Protein AF-A0A829Y7M9-F1 (afdb_monomer)

Structure (mmCIF, N/CA/C/O backbone):
data_AF-A0A829Y7M9-F1
#
_entry.id   AF-A0A829Y7M9-F1
#
loop_
_atom_site.group_PDB
_atom_site.id
_atom_site.type_symbol
_atom_site.label_atom_id
_atom_site.label_alt_id
_atom_site.label_comp_id
_atom_site.label_asym_id
_atom_site.label_entity_id
_atom_site.label_seq_id
_atom_site.pdbx_PDB_ins_code
_atom_site.Cartn_x
_atom_site.Cartn_y
_atom_site.Cartn_z
_atom_site.occupancy
_atom_site.B_iso_or_equiv
_atom_site.auth_seq_id
_atom_site.auth_comp_id
_atom_site.auth_asym_id
_atom_site.auth_atom_id
_atom_site.pdbx_PDB_model_num
ATOM 1 N N . MET A 1 1 ? -17.340 14.970 -10.062 1.00 33.94 1 MET A N 1
ATOM 2 C CA . MET A 1 1 ? -15.990 15.521 -10.301 1.00 33.94 1 MET A CA 1
ATOM 3 C C . MET A 1 1 ? -15.044 14.892 -9.291 1.00 33.94 1 MET A C 1
ATOM 5 O O . MET A 1 1 ? -15.403 14.923 -8.119 1.00 33.94 1 MET A O 1
ATOM 9 N N . PRO A 1 2 ? -13.912 14.287 -9.689 1.00 41.59 2 PRO A N 1
ATOM 10 C CA . PRO A 1 2 ? -12.837 13.991 -8.744 1.00 41.59 2 PRO A CA 1
ATOM 11 C C . PRO A 1 2 ? -12.221 15.308 -8.249 1.00 41.59 2 PRO A C 1
ATOM 13 O O . PRO A 1 2 ? -12.099 16.257 -9.024 1.00 41.59 2 PRO A O 1
ATOM 16 N N . ASP A 1 3 ? -11.880 15.366 -6.965 1.00 46.19 3 ASP A N 1
ATOM 17 C CA . ASP A 1 3 ? -11.404 16.581 -6.296 1.00 46.19 3 ASP A CA 1
ATOM 18 C C . ASP A 1 3 ? -9.981 16.950 -6.770 1.00 46.19 3 ASP A C 1
ATOM 20 O O . ASP A 1 3 ? -9.063 16.128 -6.636 1.00 46.19 3 ASP A O 1
ATOM 24 N N . PRO A 1 4 ? -9.758 18.127 -7.386 1.00 53.88 4 PRO A N 1
ATOM 25 C CA . PRO A 1 4 ? -8.433 18.506 -7.849 1.00 53.88 4 PRO A CA 1
ATOM 26 C C . PRO A 1 4 ? -7.496 18.791 -6.663 1.00 53.88 4 PRO A C 1
ATOM 28 O O . PRO A 1 4 ? -7.809 19.589 -5.791 1.00 53.88 4 PRO A O 1
ATOM 31 N N . GLN A 1 5 ? -6.280 18.230 -6.723 1.00 60.66 5 GLN A N 1
ATOM 32 C CA . GLN A 1 5 ? -5.121 18.505 -5.845 1.00 60.66 5 GLN A CA 1
ATOM 33 C C . GLN A 1 5 ? -4.966 17.715 -4.526 1.00 60.66 5 GLN A C 1
ATOM 35 O O . GLN A 1 5 ? -3.992 17.974 -3.813 1.00 60.66 5 GLN A O 1
ATOM 40 N N . GLN A 1 6 ? -5.778 16.698 -4.195 1.00 75.56 6 GLN A N 1
ATOM 41 C CA . GLN A 1 6 ? -5.411 15.843 -3.048 1.00 75.56 6 GLN A CA 1
ATOM 42 C C . GLN A 1 6 ? -4.123 15.052 -3.357 1.00 75.56 6 GLN A C 1
ATOM 44 O O . GLN A 1 6 ? -4.111 14.145 -4.188 1.00 75.56 6 GLN A O 1
ATOM 49 N N . SER A 1 7 ? -3.017 15.377 -2.676 1.00 86.88 7 SER A N 1
ATOM 50 C CA . SER A 1 7 ? -1.768 14.617 -2.814 1.00 86.88 7 SER A CA 1
ATOM 51 C C . SER A 1 7 ? -1.925 13.203 -2.244 1.00 86.88 7 SER A C 1
ATOM 53 O O . SER A 1 7 ? -2.664 13.000 -1.278 1.00 86.88 7 SER A O 1
ATOM 55 N N . IL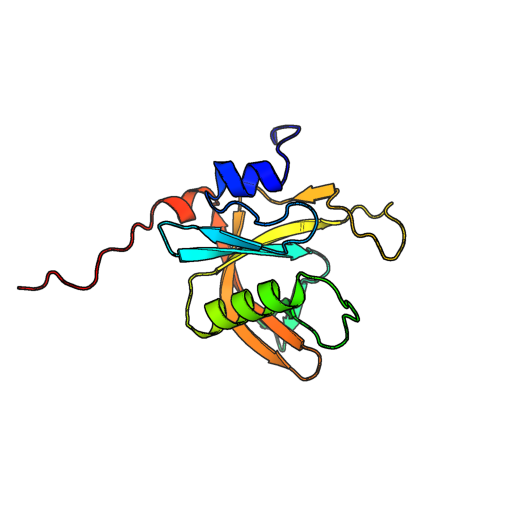E A 1 8 ? -1.182 12.220 -2.768 1.00 87.69 8 ILE A N 1
ATOM 56 C CA . ILE A 1 8 ? -1.243 10.850 -2.231 1.00 87.69 8 ILE A CA 1
ATOM 57 C C . ILE A 1 8 ? -0.836 10.788 -0.750 1.00 87.69 8 ILE A C 1
ATOM 59 O O . ILE A 1 8 ? -1.413 10.028 0.019 1.00 87.69 8 ILE A O 1
ATOM 63 N N . SER A 1 9 ? 0.090 11.645 -0.314 1.00 87.94 9 SER A N 1
ATOM 64 C CA . SER A 1 9 ? 0.468 11.796 1.096 1.00 87.94 9 SER A CA 1
ATOM 65 C C . SER A 1 9 ? -0.698 12.304 1.948 1.00 87.94 9 SER A C 1
ATOM 67 O O . SER A 1 9 ? -0.934 11.804 3.047 1.00 87.94 9 SER A O 1
ATOM 69 N N . THR A 1 10 ? -1.460 13.267 1.420 1.00 89.69 10 THR A N 1
ATOM 70 C CA . THR A 1 10 ? -2.676 13.803 2.046 1.00 89.69 10 THR A CA 1
ATOM 71 C C . THR A 1 10 ? -3.756 12.727 2.138 1.00 89.69 10 THR A C 1
ATOM 73 O O . THR A 1 10 ? -4.366 12.585 3.192 1.00 89.69 10 THR A O 1
ATOM 76 N N . PHE A 1 11 ? -3.947 11.923 1.088 1.00 90.75 11 PHE A N 1
ATOM 77 C CA . PHE A 1 11 ? -4.881 10.793 1.088 1.00 90.75 11 PHE A CA 1
ATOM 78 C C . PHE A 1 11 ? -4.497 9.730 2.123 1.00 90.75 11 PHE A C 1
ATOM 80 O O . PHE A 1 11 ? -5.327 9.345 2.941 1.00 90.75 11 PHE A O 1
ATOM 87 N N . PHE A 1 12 ? -3.229 9.316 2.173 1.00 91.88 12 PHE A N 1
ATOM 88 C CA . PHE A 1 12 ? -2.743 8.379 3.189 1.00 91.88 12 PHE A CA 1
ATOM 89 C C . PHE A 1 12 ? -2.949 8.917 4.617 1.00 91.88 12 PHE A C 1
ATOM 91 O O . PHE A 1 12 ? -3.474 8.208 5.473 1.00 91.88 12 PHE A O 1
ATOM 98 N N . ASN A 1 13 ? -2.621 10.187 4.870 1.00 89.62 13 ASN A N 1
ATOM 99 C CA . ASN A 1 13 ? -2.749 10.794 6.196 1.00 89.62 13 ASN A CA 1
ATOM 100 C C . ASN A 1 13 ? -4.208 11.055 6.624 1.00 89.62 13 ASN A C 1
ATOM 102 O O . ASN A 1 13 ? -4.603 10.689 7.724 1.00 89.62 13 ASN A O 1
ATOM 106 N N . GLN A 1 14 ? -5.020 11.689 5.775 1.00 89.62 14 GLN A N 1
ATOM 107 C CA . GLN A 1 14 ? -6.367 12.154 6.137 1.00 89.62 14 GLN A CA 1
ATOM 108 C C . GLN A 1 14 ? -7.459 11.135 5.792 1.00 89.62 14 GLN A C 1
ATOM 110 O O . GLN A 1 14 ? -8.381 10.931 6.580 1.00 89.62 14 GLN A O 1
ATOM 115 N N . THR A 1 15 ? -7.351 10.476 4.634 1.00 89.56 15 THR A N 1
ATOM 116 C CA . THR A 1 15 ? -8.378 9.559 4.110 1.00 89.56 15 THR A CA 1
ATOM 117 C C . THR A 1 15 ? -8.114 8.096 4.460 1.00 89.56 15 THR A C 1
ATOM 119 O O . THR A 1 15 ? -9.066 7.348 4.596 1.00 89.56 15 THR A O 1
ATOM 122 N N . LEU A 1 16 ? -6.866 7.664 4.666 1.00 90.69 16 LEU A N 1
ATOM 123 C CA . LEU A 1 16 ? -6.566 6.310 5.166 1.00 90.69 16 LEU A CA 1
ATOM 124 C C . LEU A 1 16 ? -6.160 6.286 6.644 1.00 90.69 16 LEU A C 1
ATOM 126 O O . LEU A 1 16 ? -6.055 5.205 7.219 1.00 90.69 16 LEU A O 1
ATOM 130 N N . ARG A 1 17 ? -5.923 7.457 7.259 1.00 91.31 17 ARG A N 1
ATOM 131 C CA . ARG A 1 17 ? -5.387 7.604 8.629 1.00 91.31 17 ARG A CA 1
ATOM 132 C C . ARG A 1 17 ? -4.102 6.795 8.868 1.00 91.31 17 ARG A C 1
ATOM 134 O O . ARG A 1 17 ? -3.798 6.400 9.988 1.00 91.31 17 ARG A O 1
ATOM 141 N N . ALA A 1 18 ? -3.336 6.565 7.806 1.00 90.12 18 ALA A N 1
ATOM 142 C CA . ALA A 1 18 ? -2.109 5.785 7.771 1.00 90.12 18 ALA A CA 1
ATOM 143 C C . ALA A 1 18 ? -0.990 6.667 7.184 1.00 90.12 18 ALA A C 1
ATOM 145 O O . ALA A 1 18 ? -0.709 6.585 5.987 1.00 90.12 18 ALA A O 1
ATOM 146 N N . PRO A 1 19 ? -0.387 7.576 7.973 1.00 87.00 19 PRO A N 1
ATOM 147 C CA . PRO A 1 19 ? 0.621 8.503 7.467 1.00 87.00 19 PRO A CA 1
ATOM 148 C C . PRO A 1 19 ? 1.858 7.761 6.936 1.00 87.00 19 PRO A C 1
ATOM 150 O O . PRO A 1 19 ? 2.414 6.888 7.602 1.00 87.00 19 PRO A O 1
ATOM 153 N N . LEU A 1 20 ? 2.306 8.132 5.732 1.00 84.94 20 LEU A N 1
ATOM 154 C CA . LEU A 1 20 ? 3.560 7.646 5.147 1.00 84.94 20 LEU A CA 1
ATOM 155 C C . LEU A 1 20 ? 4.747 8.157 5.976 1.00 84.94 20 LEU A C 1
ATOM 157 O O . LEU A 1 20 ? 4.810 9.344 6.289 1.00 84.94 20 LEU A O 1
ATOM 161 N N . HIS A 1 21 ? 5.721 7.293 6.273 1.00 77.75 21 HIS A N 1
ATOM 162 C CA . HIS A 1 21 ? 6.910 7.692 7.036 1.00 77.75 21 HIS A CA 1
ATOM 163 C C . HIS A 1 21 ? 7.823 8.637 6.230 1.00 77.75 21 HIS A C 1
ATOM 165 O O . HIS A 1 21 ? 8.384 9.590 6.765 1.00 77.75 21 HIS A O 1
ATOM 171 N N . ASN A 1 22 ? 7.929 8.415 4.916 1.00 73.25 22 ASN A N 1
ATOM 172 C CA . ASN A 1 22 ? 8.584 9.313 3.972 1.00 73.25 22 ASN A CA 1
ATOM 173 C C . ASN A 1 22 ? 7.786 9.391 2.661 1.00 73.25 22 ASN A C 1
ATOM 175 O O . ASN A 1 22 ? 7.807 8.476 1.833 1.00 73.25 22 ASN A O 1
ATOM 179 N N . ASN A 1 23 ? 7.125 10.526 2.429 1.00 67.88 23 ASN A N 1
ATOM 180 C CA . ASN A 1 23 ? 6.280 10.772 1.253 1.00 67.88 23 ASN A CA 1
ATOM 181 C C . ASN A 1 23 ? 6.948 10.393 -0.087 1.00 67.88 23 ASN A C 1
ATOM 183 O O . ASN A 1 23 ? 6.297 9.804 -0.958 1.00 67.88 23 ASN A O 1
ATOM 187 N N . ARG A 1 24 ? 8.255 10.657 -0.235 1.00 64.50 24 ARG A N 1
ATOM 188 C CA . ARG A 1 24 ? 8.999 10.450 -1.488 1.00 64.50 24 ARG A CA 1
ATOM 189 C C . ARG A 1 24 ? 9.282 8.976 -1.792 1.00 64.50 24 ARG A C 1
ATOM 191 O O . ARG A 1 24 ? 9.316 8.618 -2.965 1.00 64.50 24 ARG A O 1
ATOM 198 N N . TRP A 1 25 ? 9.462 8.127 -0.773 1.00 65.25 25 TRP A N 1
ATOM 199 C CA . TRP A 1 25 ? 9.967 6.754 -0.961 1.00 65.25 25 TRP A CA 1
ATOM 200 C C . TRP A 1 25 ? 9.190 5.631 -0.249 1.00 65.25 25 TRP A C 1
ATOM 202 O O . TRP A 1 25 ? 9.363 4.483 -0.642 1.00 65.25 25 TRP A O 1
ATOM 212 N N . SER A 1 26 ? 8.312 5.919 0.723 1.00 71.19 26 SER A N 1
ATOM 213 C CA . SER A 1 26 ? 7.795 4.924 1.695 1.00 71.19 26 SER A CA 1
ATOM 214 C C . SER A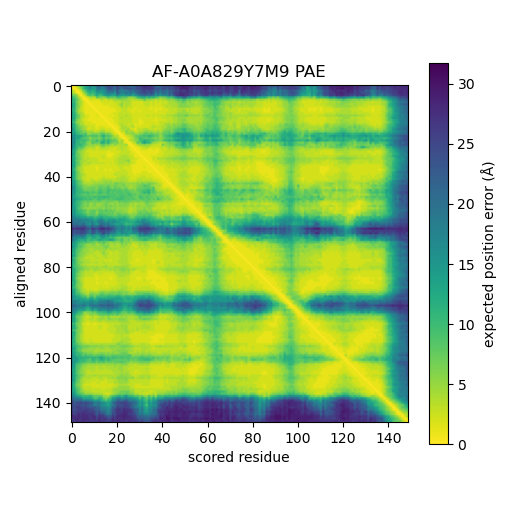 1 26 ? 7.123 3.651 1.167 1.00 71.19 26 SER A C 1
ATOM 216 O O . SER A 1 26 ? 6.938 2.711 1.924 1.00 71.19 26 SER A O 1
ATOM 218 N N . TRP A 1 27 ? 6.682 3.588 -0.092 1.00 76.88 27 TRP A N 1
ATOM 219 C CA . TRP A 1 27 ? 5.931 2.450 -0.654 1.00 76.88 27 TRP A CA 1
ATOM 220 C C . TRP A 1 27 ? 4.557 2.135 0.000 1.00 76.88 27 TRP A C 1
ATOM 222 O O . TRP A 1 27 ? 3.609 1.901 -0.734 1.00 76.88 27 TRP A O 1
ATOM 232 N N . GLY A 1 28 ? 4.364 2.235 1.318 1.00 87.75 28 GLY A N 1
ATOM 233 C CA . GLY A 1 28 ? 3.083 2.067 2.018 1.00 87.75 28 GLY A CA 1
ATOM 234 C C . GLY A 1 28 ? 3.095 2.647 3.438 1.00 87.75 28 GLY A C 1
ATOM 235 O O . GLY A 1 28 ? 4.041 3.335 3.808 1.00 87.75 28 GLY A O 1
ATOM 236 N N . ALA A 1 29 ? 2.047 2.384 4.219 1.00 90.75 29 ALA A N 1
ATOM 237 C CA . ALA A 1 29 ? 1.935 2.739 5.635 1.00 90.75 29 ALA A CA 1
ATOM 238 C C . ALA A 1 29 ? 0.981 1.792 6.377 1.00 90.75 29 ALA A C 1
ATOM 240 O O . ALA A 1 29 ? 0.142 1.130 5.766 1.00 90.75 29 ALA A O 1
ATOM 241 N N . VAL A 1 30 ? 1.069 1.777 7.707 1.00 91.50 30 VAL A N 1
ATOM 242 C CA . VAL A 1 30 ? 0.154 1.043 8.592 1.00 91.50 30 VAL A CA 1
ATOM 243 C C . VAL A 1 30 ? -0.716 2.044 9.353 1.00 91.50 30 VAL A C 1
ATOM 245 O O . VAL A 1 30 ? -0.205 3.021 9.897 1.00 91.50 30 VAL A O 1
ATOM 248 N N . HIS A 1 31 ? -2.025 1.804 9.411 1.00 91.62 31 HIS A N 1
ATOM 249 C CA . HIS A 1 31 ? -2.950 2.587 10.232 1.00 91.62 31 HIS A CA 1
ATOM 250 C C . HIS A 1 31 ? -2.675 2.297 11.719 1.00 91.62 31 HIS A C 1
ATOM 252 O O . HIS A 1 31 ? -2.781 1.139 12.131 1.00 91.62 31 HIS A O 1
ATOM 258 N N . PRO A 1 32 ? -2.362 3.307 12.554 1.00 87.75 32 PRO A N 1
ATOM 259 C CA . PRO A 1 32 ? -1.821 3.088 13.896 1.00 87.75 32 PRO A CA 1
ATOM 260 C C . PRO A 1 32 ? -2.820 2.414 14.848 1.00 87.75 32 PRO A C 1
ATOM 262 O O . PRO A 1 32 ? -2.433 1.542 15.617 1.00 87.75 32 PRO A O 1
ATOM 265 N N . GLU A 1 33 ? -4.107 2.769 14.770 1.00 87.38 33 GLU A N 1
ATOM 266 C CA . GLU A 1 33 ? -5.152 2.213 15.648 1.00 87.38 33 GLU A CA 1
ATOM 267 C C . GLU A 1 33 ? -5.616 0.800 15.244 1.00 87.38 33 GLU A C 1
ATOM 269 O O . GLU A 1 33 ? -5.795 -0.071 16.094 1.00 87.38 33 GLU A O 1
ATOM 274 N N . THR A 1 34 ? -5.840 0.553 13.947 1.00 88.12 34 THR A N 1
ATOM 275 C CA . THR A 1 34 ? -6.430 -0.707 13.453 1.00 88.12 34 THR A CA 1
ATOM 276 C C . THR A 1 34 ? -5.386 -1.754 13.061 1.00 88.12 34 THR A C 1
ATOM 278 O O . THR A 1 34 ? -5.714 -2.937 12.959 1.00 88.12 34 THR A O 1
ATOM 281 N N . GLY A 1 35 ? -4.139 -1.337 12.820 1.00 89.81 35 GLY A N 1
ATOM 282 C CA . GLY A 1 35 ? -3.069 -2.179 12.285 1.00 89.81 35 GLY A CA 1
ATOM 283 C C . GLY A 1 35 ? -3.218 -2.527 10.799 1.00 89.81 35 GLY A C 1
ATOM 284 O O . GLY A 1 35 ? -2.430 -3.321 10.297 1.00 89.81 35 GLY A O 1
ATOM 285 N N . GLN A 1 36 ? -4.205 -1.968 10.087 1.00 93.25 36 GLN A N 1
ATOM 286 C CA . GLN A 1 36 ? -4.411 -2.230 8.658 1.00 93.25 36 GLN A CA 1
ATOM 287 C C . GLN A 1 36 ? -3.239 -1.693 7.821 1.00 93.25 36 GLN A C 1
ATOM 289 O O . GLN A 1 36 ? -2.771 -0.576 8.046 1.00 93.25 36 GLN A O 1
ATOM 294 N N . LEU A 1 37 ? -2.786 -2.472 6.838 1.00 93.62 37 LEU A N 1
ATOM 295 C CA . LEU A 1 37 ? -1.684 -2.113 5.943 1.00 93.62 37 LEU A CA 1
ATOM 296 C C . LEU A 1 37 ? -2.215 -1.515 4.631 1.00 93.62 37 LEU A C 1
ATOM 298 O O . LEU A 1 37 ? -3.089 -2.091 3.989 1.00 93.62 37 LEU A O 1
ATOM 302 N N . PHE A 1 38 ? -1.633 -0.405 4.186 1.00 94.50 38 PHE A N 1
ATOM 303 C CA . PHE A 1 38 ? -1.958 0.256 2.922 1.00 94.50 38 PHE A CA 1
ATOM 304 C C . PHE A 1 38 ? -0.699 0.406 2.066 1.00 94.50 38 PHE A C 1
ATOM 306 O O . PHE A 1 38 ? 0.307 0.948 2.518 1.00 94.50 38 PHE A O 1
ATOM 313 N N . LEU A 1 39 ? -0.745 -0.064 0.822 1.00 92.75 39 LEU A N 1
ATOM 314 C CA . LEU A 1 39 ? 0.392 -0.123 -0.099 1.00 92.75 39 LEU A CA 1
ATOM 315 C C . LEU A 1 39 ? 0.121 0.703 -1.357 1.00 92.75 39 LEU A C 1
ATOM 317 O O . LEU A 1 39 ? -0.977 0.652 -1.902 1.00 92.75 39 LEU A O 1
ATOM 321 N N . ARG A 1 40 ? 1.120 1.437 -1.853 1.00 90.69 40 ARG A N 1
ATOM 322 C CA . ARG A 1 40 ? 1.089 2.116 -3.156 1.00 90.69 40 ARG A CA 1
ATOM 323 C C . ARG A 1 40 ? 1.503 1.108 -4.227 1.00 90.69 40 ARG A C 1
ATOM 325 O O . ARG A 1 40 ? 2.651 0.666 -4.245 1.00 90.69 40 ARG A O 1
ATOM 332 N N . VAL A 1 41 ? 0.560 0.730 -5.085 1.00 89.50 41 VAL A N 1
ATOM 333 C CA . VAL A 1 41 ? 0.735 -0.306 -6.113 1.00 89.50 41 VAL A CA 1
ATOM 334 C C . VAL A 1 41 ? 0.528 0.285 -7.497 1.00 89.50 41 VAL A C 1
ATOM 336 O O . VAL A 1 41 ? -0.442 1.010 -7.710 1.00 89.50 41 VAL A O 1
ATOM 339 N N . TRP A 1 42 ? 1.429 0.007 -8.436 1.00 87.69 42 TRP A N 1
ATOM 340 C CA . TRP A 1 42 ? 1.309 0.536 -9.791 1.00 87.69 42 TRP A CA 1
ATOM 341 C C . TRP A 1 42 ? 0.296 -0.268 -10.610 1.00 87.69 42 TRP A C 1
ATOM 343 O O . TRP A 1 42 ? 0.199 -1.488 -10.476 1.00 87.69 42 TRP A O 1
ATOM 353 N N . ASP A 1 43 ? -0.483 0.420 -11.444 1.00 86.56 43 ASP A N 1
ATOM 354 C CA . ASP A 1 43 ? -1.498 -0.218 -12.291 1.00 86.56 43 ASP A CA 1
ATOM 355 C C . ASP A 1 43 ? -0.875 -1.136 -13.362 1.00 86.56 43 ASP A C 1
ATOM 357 O O . ASP A 1 43 ? -1.409 -2.205 -13.647 1.00 86.56 43 ASP A O 1
ATOM 361 N N . ASP A 1 44 ? 0.307 -0.771 -13.872 1.00 83.50 44 ASP A N 1
ATOM 362 C CA . ASP A 1 44 ? 1.076 -1.526 -14.873 1.00 83.50 44 ASP A CA 1
ATOM 363 C C . ASP A 1 44 ? 1.884 -2.710 -14.297 1.00 83.50 44 ASP A C 1
ATOM 365 O O . ASP A 1 44 ? 2.428 -3.516 -15.048 1.00 83.50 44 ASP A O 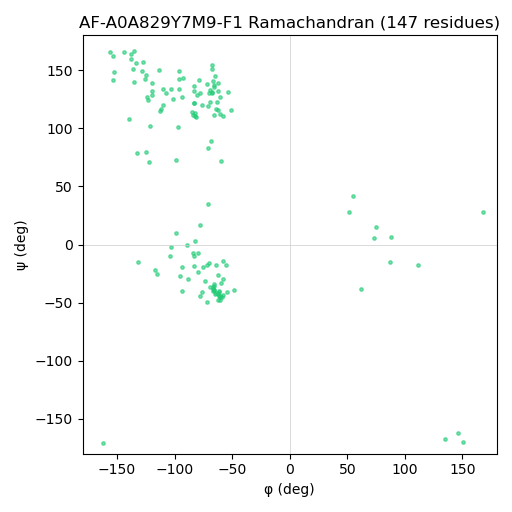1
ATOM 369 N N . GLU A 1 45 ? 1.933 -2.846 -12.969 1.00 83.44 45 GLU A N 1
ATOM 370 C CA . GLU A 1 45 ? 2.577 -3.953 -12.237 1.00 83.44 45 GLU A CA 1
ATOM 371 C C . GLU A 1 45 ? 1.569 -5.034 -11.788 1.00 83.44 45 GLU A C 1
ATOM 373 O O . GLU A 1 45 ? 1.882 -5.938 -11.000 1.00 83.44 45 GLU A O 1
ATOM 378 N N . ARG A 1 46 ? 0.326 -4.945 -12.277 1.00 84.25 46 ARG A N 1
ATOM 379 C CA . ARG A 1 46 ? -0.713 -5.959 -12.084 1.00 84.25 46 ARG A CA 1
ATOM 380 C C . ARG A 1 46 ? -0.517 -7.108 -13.065 1.00 84.25 46 ARG A C 1
ATOM 382 O O . ARG A 1 46 ? -0.446 -6.914 -14.276 1.00 84.25 46 ARG A O 1
ATOM 389 N N . HIS A 1 47 ? -0.508 -8.326 -12.542 1.00 82.25 47 HIS A N 1
ATOM 390 C CA . HIS A 1 47 ? -0.265 -9.542 -13.311 1.00 82.25 47 HIS A CA 1
ATOM 391 C C . HIS A 1 47 ? -1.270 -10.637 -12.940 1.00 82.25 47 HIS A C 1
ATOM 393 O O . HIS A 1 47 ? -1.951 -10.561 -11.918 1.00 82.25 47 HIS A O 1
ATOM 399 N N . SER A 1 48 ? -1.345 -11.690 -13.753 1.00 84.56 48 SER A N 1
ATOM 400 C CA . SER A 1 48 ? -2.071 -12.911 -13.402 1.00 84.56 48 SER A CA 1
ATOM 401 C C . SER A 1 48 ? -1.081 -14.056 -13.211 1.00 84.56 48 SER A C 1
ATOM 403 O O . SER A 1 48 ? -0.392 -14.460 -14.145 1.00 84.56 48 SER A O 1
ATOM 405 N N . VAL A 1 49 ? -1.000 -14.589 -11.993 1.00 81.88 49 VAL A N 1
ATOM 406 C CA . VAL A 1 49 ? -0.135 -15.722 -11.654 1.00 81.88 49 VAL A CA 1
ATOM 407 C C . VAL A 1 49 ? -0.990 -16.986 -11.697 1.00 81.88 49 VAL A C 1
ATOM 409 O O . VAL A 1 49 ? -1.737 -17.269 -10.764 1.00 81.88 49 VAL A O 1
ATOM 412 N N . ARG A 1 50 ? -0.887 -17.761 -12.787 1.00 82.69 50 ARG A N 1
ATOM 413 C CA . ARG A 1 50 ? -1.714 -18.966 -13.036 1.00 82.69 50 ARG A CA 1
ATOM 414 C C . ARG A 1 50 ? -3.230 -18.690 -12.964 1.00 82.69 50 ARG A C 1
ATOM 416 O O . ARG A 1 50 ? -3.972 -19.460 -12.365 1.00 82.69 50 ARG A O 1
ATOM 423 N N . GLY A 1 51 ? -3.684 -17.570 -13.528 1.00 84.62 51 GLY A N 1
ATOM 424 C CA . GLY A 1 51 ? -5.091 -17.147 -13.485 1.00 84.62 51 GLY A CA 1
ATOM 425 C C . GLY A 1 51 ? -5.473 -16.333 -12.242 1.00 84.62 51 GLY A C 1
ATOM 426 O O . GLY A 1 51 ? -6.489 -15.644 -12.266 1.00 84.62 51 GLY A O 1
ATOM 427 N N . VAL A 1 52 ? -4.653 -16.332 -11.184 1.00 86.25 52 VAL A N 1
ATOM 428 C CA . VAL A 1 52 ? -4.914 -15.556 -9.962 1.00 86.25 52 VAL A CA 1
ATOM 429 C C . VAL A 1 52 ? -4.432 -14.108 -10.140 1.00 86.25 52 VAL A C 1
ATOM 431 O O . VAL A 1 52 ? -3.238 -13.907 -10.376 1.00 86.25 52 VAL A O 1
ATOM 434 N N . PRO A 1 53 ? -5.297 -13.084 -10.007 1.00 90.31 53 PRO A N 1
ATOM 435 C CA . PRO A 1 53 ? -4.879 -11.689 -10.111 1.00 90.31 53 PRO A CA 1
ATOM 436 C C . PRO A 1 53 ? -3.972 -11.309 -8.934 1.00 90.31 53 PRO A C 1
ATOM 438 O O . PRO A 1 53 ? -4.270 -11.578 -7.769 1.00 90.31 53 PRO A O 1
ATOM 441 N N . CYS A 1 54 ? -2.835 -10.700 -9.245 1.00 89.94 54 CYS A N 1
ATOM 442 C CA . CYS A 1 54 ? -1.767 -10.380 -8.308 1.00 89.94 54 CYS A CA 1
ATOM 443 C C . CYS A 1 54 ? -1.116 -9.036 -8.661 1.00 89.94 54 CYS A C 1
ATOM 445 O O . CYS A 1 54 ? -1.256 -8.530 -9.773 1.00 89.94 54 CYS A O 1
ATOM 447 N N . VAL A 1 55 ? -0.345 -8.483 -7.731 1.00 88.81 55 VAL A N 1
ATOM 448 C CA . VAL A 1 55 ? 0.554 -7.348 -7.983 1.00 88.81 55 VAL A CA 1
ATOM 449 C C . VAL A 1 55 ? 1.906 -7.614 -7.337 1.00 88.81 55 VAL A C 1
ATOM 451 O O . VAL A 1 55 ? 1.963 -8.179 -6.242 1.00 88.81 55 VAL A O 1
ATOM 454 N N . ILE A 1 56 ? 2.999 -7.260 -8.014 1.00 85.62 56 ILE A N 1
ATOM 455 C CA . ILE A 1 56 ? 4.338 -7.465 -7.457 1.00 85.62 56 ILE A CA 1
ATOM 456 C C . ILE A 1 56 ? 4.563 -6.504 -6.281 1.00 85.62 56 ILE A C 1
ATOM 458 O O . ILE A 1 56 ? 4.285 -5.308 -6.355 1.00 85.62 56 ILE A O 1
ATOM 462 N N . VAL A 1 57 ? 5.025 -7.041 -5.153 1.00 82.25 57 VAL A N 1
ATOM 463 C CA . VAL A 1 57 ? 5.259 -6.274 -3.917 1.00 82.25 57 VAL A CA 1
ATOM 464 C C . VAL A 1 57 ? 6.724 -6.254 -3.501 1.00 82.25 57 VAL A C 1
ATOM 466 O O . VAL A 1 57 ? 7.163 -5.338 -2.804 1.00 82.25 57 VAL A O 1
ATOM 469 N N . HIS A 1 58 ? 7.505 -7.228 -3.962 1.00 79.50 58 HIS A N 1
ATOM 470 C CA . HIS A 1 58 ? 8.949 -7.296 -3.780 1.00 79.50 58 HIS A CA 1
ATOM 471 C C . HIS A 1 58 ? 9.580 -8.085 -4.930 1.00 79.50 58 HIS A C 1
ATOM 473 O O . HIS A 1 58 ? 8.974 -9.031 -5.417 1.00 79.50 58 HIS A O 1
ATOM 479 N N . THR A 1 59 ? 10.805 -7.754 -5.326 1.00 73.12 59 THR A N 1
ATOM 480 C CA . THR A 1 59 ? 11.635 -8.589 -6.207 1.00 73.12 59 THR A CA 1
ATOM 481 C C . THR A 1 59 ? 13.103 -8.297 -5.938 1.00 73.12 59 THR A C 1
ATOM 483 O O . THR A 1 59 ? 13.484 -7.142 -5.731 1.00 73.12 59 THR A O 1
ATOM 486 N N . ASP A 1 60 ? 13.930 -9.340 -5.965 1.00 64.56 60 ASP A N 1
ATOM 487 C CA . ASP A 1 60 ? 15.381 -9.236 -5.790 1.00 64.56 60 ASP A CA 1
ATOM 488 C C . ASP A 1 60 ? 16.079 -8.566 -6.986 1.00 64.56 60 ASP A C 1
ATOM 490 O O . ASP A 1 60 ? 17.208 -8.087 -6.868 1.00 64.56 60 ASP A O 1
ATOM 494 N N . THR A 1 61 ? 15.398 -8.464 -8.134 1.00 61.03 61 THR A N 1
ATOM 495 C CA . THR A 1 61 ? 15.915 -7.777 -9.330 1.00 61.03 61 THR A CA 1
ATOM 496 C C . THR A 1 61 ? 15.874 -6.252 -9.213 1.00 61.03 61 THR A C 1
ATOM 498 O O . THR A 1 61 ? 16.617 -5.559 -9.916 1.00 61.03 61 THR A O 1
ATOM 501 N N . TRP A 1 62 ? 15.063 -5.702 -8.300 1.00 64.19 62 TRP A N 1
ATOM 502 C CA . TRP A 1 62 ? 15.045 -4.272 -7.996 1.00 64.19 62 TRP A CA 1
ATOM 503 C C . TRP A 1 62 ? 16.322 -3.874 -7.245 1.00 64.19 62 TRP A C 1
ATOM 505 O O . TRP A 1 62 ? 16.326 -3.743 -6.017 1.00 64.19 62 TRP A O 1
ATOM 515 N N . LYS A 1 63 ? 17.397 -3.625 -8.011 1.00 51.59 63 LYS A N 1
ATOM 516 C CA . LYS A 1 63 ? 18.686 -3.049 -7.581 1.00 51.59 63 LYS A CA 1
ATOM 517 C C . LYS A 1 63 ? 18.506 -1.651 -6.981 1.00 51.59 63 LYS A C 1
ATOM 519 O O . LYS A 1 63 ? 18.881 -0.638 -7.563 1.00 51.59 63 LYS A O 1
ATOM 524 N N . SER A 1 64 ? 17.934 -1.602 -5.790 1.00 49.09 64 SER A N 1
ATOM 525 C CA . SER A 1 64 ? 17.756 -0.396 -5.004 1.00 49.09 64 SER A CA 1
ATOM 526 C C . SER A 1 64 ? 18.458 -0.588 -3.666 1.00 49.09 64 SER A C 1
ATOM 528 O O . SER A 1 64 ? 17.946 -1.223 -2.748 1.00 49.09 64 SER A O 1
ATOM 530 N N . ALA A 1 65 ? 19.643 0.011 -3.545 1.00 46.75 65 ALA A N 1
ATOM 531 C CA . ALA A 1 65 ? 20.316 0.245 -2.266 1.00 46.75 65 ALA A CA 1
ATOM 532 C C . ALA A 1 65 ? 19.586 1.336 -1.445 1.00 46.75 65 ALA A C 1
ATOM 534 O O . ALA A 1 65 ? 20.209 2.169 -0.795 1.00 46.75 65 ALA A O 1
ATOM 535 N N . SER A 1 66 ? 18.254 1.393 -1.550 1.00 53.34 66 SER A N 1
ATOM 536 C CA . SER A 1 66 ? 17.419 2.463 -1.027 1.00 53.34 66 SER A CA 1
ATOM 537 C C . SER A 1 66 ? 16.852 2.106 0.342 1.00 53.34 66 SER A C 1
ATOM 539 O O . SER A 1 66 ? 16.530 0.955 0.651 1.00 53.34 66 SER A O 1
ATOM 541 N N . THR A 1 67 ? 16.659 3.145 1.146 1.00 55.91 67 THR A N 1
ATOM 542 C CA . THR A 1 67 ? 16.181 3.098 2.533 1.00 55.91 67 THR A CA 1
ATOM 543 C C . THR A 1 67 ? 14.814 2.419 2.710 1.00 55.91 67 THR A C 1
ATOM 545 O O . THR A 1 67 ? 14.457 2.071 3.829 1.00 55.91 67 THR A O 1
ATOM 548 N N . GLY A 1 68 ? 14.058 2.194 1.627 1.00 62.56 68 GLY A N 1
ATOM 549 C CA . GLY A 1 68 ? 12.753 1.524 1.640 1.00 62.56 68 GLY A CA 1
ATOM 550 C C . GLY A 1 68 ? 12.794 -0.014 1.616 1.00 62.56 68 GLY A C 1
ATOM 551 O O . GLY A 1 68 ? 11.746 -0.641 1.772 1.00 62.56 68 GLY A O 1
ATOM 552 N N . ARG A 1 69 ? 13.960 -0.665 1.437 1.00 69.50 69 ARG A N 1
ATOM 553 C CA . ARG A 1 69 ? 14.037 -2.147 1.448 1.00 69.50 69 ARG A CA 1
ATOM 554 C C . ARG A 1 69 ? 13.569 -2.766 2.784 1.00 69.50 69 ARG A C 1
ATOM 556 O O . ARG A 1 69 ? 12.773 -3.704 2.715 1.00 69.50 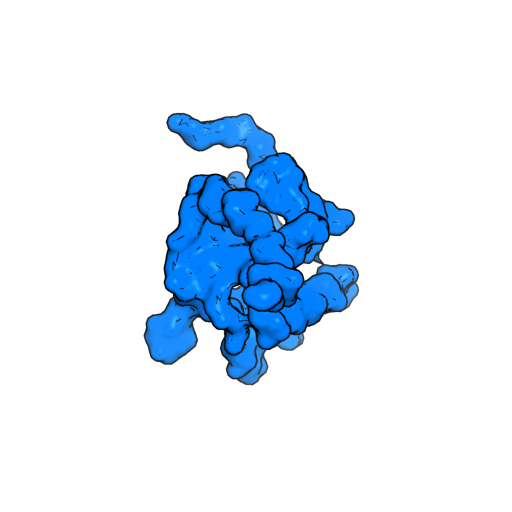69 ARG A O 1
ATOM 563 N N . PRO A 1 70 ? 13.969 -2.262 3.973 1.00 77.00 70 PRO A N 1
ATOM 564 C CA . PRO A 1 70 ? 13.485 -2.782 5.258 1.00 77.00 70 PRO A CA 1
ATOM 565 C C . PRO A 1 70 ? 11.984 -2.542 5.481 1.00 77.00 70 PRO A C 1
ATOM 567 O O . PRO A 1 70 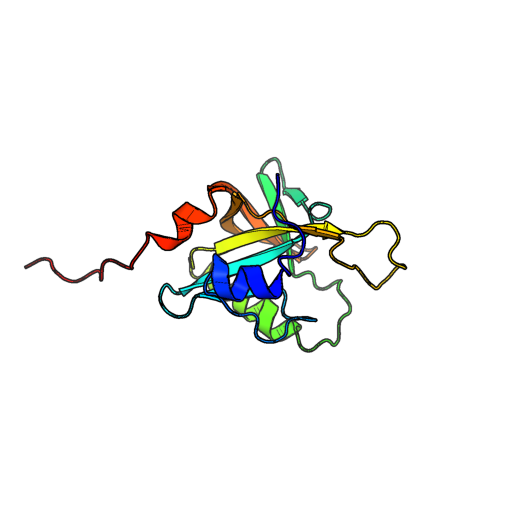? 11.285 -3.427 5.967 1.00 77.00 70 PRO A O 1
ATOM 570 N N . GLU A 1 71 ? 11.472 -1.375 5.075 1.00 81.31 71 GLU A N 1
ATOM 571 C CA . GLU A 1 71 ? 10.046 -1.015 5.148 1.00 81.31 71 GLU A CA 1
ATOM 572 C C . GLU A 1 71 ? 9.191 -1.981 4.313 1.00 81.31 71 GLU A C 1
ATOM 574 O O . GLU A 1 71 ? 8.240 -2.580 4.816 1.00 81.31 71 GLU A O 1
ATOM 579 N N . ARG A 1 72 ? 9.602 -2.242 3.066 1.00 80.69 72 ARG A N 1
ATOM 580 C CA . ARG A 1 72 ? 8.955 -3.219 2.180 1.00 80.69 72 ARG A CA 1
ATOM 581 C C . ARG A 1 72 ? 9.007 -4.647 2.729 1.00 80.69 72 ARG A C 1
ATOM 583 O O . ARG A 1 72 ? 7.994 -5.339 2.670 1.00 80.69 72 ARG A O 1
ATOM 590 N N . ALA A 1 73 ? 10.141 -5.085 3.282 1.00 83.19 73 ALA A N 1
ATOM 591 C CA . ALA A 1 73 ? 10.254 -6.407 3.905 1.00 83.19 73 ALA A CA 1
ATOM 592 C C . ALA A 1 73 ? 9.293 -6.553 5.100 1.00 83.19 73 ALA A C 1
ATOM 594 O O . ALA A 1 73 ? 8.558 -7.536 5.183 1.00 83.19 73 ALA A O 1
ATOM 595 N N . ARG A 1 74 ? 9.211 -5.533 5.967 1.00 86.19 74 ARG A N 1
ATOM 596 C CA . ARG A 1 74 ? 8.255 -5.489 7.084 1.00 86.19 74 ARG A CA 1
ATOM 597 C C . ARG A 1 74 ? 6.800 -5.527 6.608 1.00 86.19 74 ARG A C 1
ATOM 599 O O . ARG A 1 74 ? 5.987 -6.218 7.210 1.00 86.19 74 ARG A O 1
ATOM 606 N N . HIS A 1 75 ? 6.462 -4.818 5.532 1.00 89.31 75 HIS A N 1
ATOM 607 C CA . HIS A 1 75 ? 5.114 -4.838 4.956 1.00 89.31 75 HIS A CA 1
ATOM 608 C C . HIS A 1 75 ? 4.737 -6.205 4.355 1.00 89.31 75 HIS A C 1
ATOM 610 O O . HIS A 1 75 ? 3.612 -6.660 4.553 1.00 89.31 75 HIS A O 1
ATOM 616 N N . VAL A 1 76 ? 5.666 -6.891 3.676 1.00 87.69 76 VAL A N 1
ATOM 617 C CA . VAL A 1 76 ? 5.457 -8.280 3.220 1.00 87.69 76 VAL A CA 1
ATOM 618 C C . VAL A 1 76 ? 5.219 -9.209 4.409 1.00 87.69 76 VAL A C 1
ATOM 620 O O . VAL A 1 76 ? 4.280 -10.002 4.390 1.00 87.69 76 VAL A O 1
ATOM 623 N N . GLU A 1 77 ? 6.015 -9.072 5.468 1.00 89.62 77 GLU A N 1
ATOM 624 C CA . GLU A 1 77 ? 5.893 -9.913 6.656 1.00 89.62 77 GLU A CA 1
ATOM 625 C C . GLU A 1 77 ? 4.576 -9.670 7.413 1.00 89.62 77 GLU A C 1
ATOM 627 O O . GLU A 1 77 ? 3.928 -10.619 7.848 1.00 89.62 77 GLU A O 1
ATOM 632 N N . LEU A 1 78 ? 4.090 -8.426 7.483 1.00 90.25 78 LEU A N 1
ATOM 633 C CA . LEU A 1 78 ? 2.748 -8.136 8.002 1.00 90.25 78 LEU A CA 1
ATOM 634 C C . LEU A 1 78 ? 1.656 -8.880 7.212 1.00 90.25 78 LEU A C 1
ATOM 636 O O . LEU A 1 78 ? 0.768 -9.471 7.829 1.00 90.25 78 LEU A O 1
ATOM 640 N N . MET A 1 79 ? 1.731 -8.906 5.874 1.00 90.88 79 MET A N 1
ATOM 641 C CA . MET A 1 79 ? 0.771 -9.648 5.041 1.00 90.88 79 MET A CA 1
ATOM 642 C C . MET A 1 79 ? 0.854 -11.165 5.248 1.00 90.88 79 MET A C 1
ATOM 644 O O . MET A 1 79 ? -0.188 -11.816 5.305 1.00 90.88 79 MET A O 1
ATOM 648 N N . ARG A 1 80 ? 2.061 -11.732 5.400 1.00 90.38 80 ARG A N 1
ATOM 649 C CA . ARG A 1 80 ? 2.243 -13.161 5.727 1.00 90.38 80 ARG A CA 1
ATOM 650 C C . ARG A 1 80 ? 1.612 -13.527 7.069 1.00 90.38 80 ARG A C 1
ATOM 652 O O . ARG A 1 80 ? 0.941 -14.547 7.164 1.00 90.38 80 ARG A O 1
ATOM 659 N N . ASN A 1 81 ? 1.734 -12.651 8.065 1.00 90.56 81 ASN A N 1
ATOM 660 C CA . ASN A 1 81 ? 1.111 -12.804 9.383 1.00 90.56 81 ASN A CA 1
ATOM 661 C C . ASN A 1 81 ? -0.397 -12.456 9.407 1.00 90.56 81 ASN A C 1
ATOM 663 O O . ASN A 1 81 ? -0.965 -12.220 10.471 1.00 90.56 81 ASN A O 1
ATOM 667 N N . GLY A 1 82 ? -1.063 -12.399 8.247 1.00 89.31 82 GLY A N 1
ATOM 668 C CA . GLY A 1 82 ? -2.513 -12.202 8.149 1.00 89.31 82 GLY A CA 1
ATOM 669 C C . GLY A 1 82 ? -2.996 -10.774 8.419 1.00 89.31 82 GLY A C 1
ATOM 670 O O . GLY A 1 82 ? -4.194 -10.563 8.615 1.00 89.31 82 GLY A O 1
ATOM 671 N N . THR A 1 83 ? -2.104 -9.776 8.421 1.00 92.44 83 THR A N 1
ATOM 672 C CA . THR A 1 83 ? -2.509 -8.366 8.536 1.00 92.44 83 THR A CA 1
ATOM 673 C C . THR A 1 83 ? -3.404 -7.992 7.361 1.00 92.44 83 THR A C 1
ATOM 675 O O . THR A 1 83 ? -3.026 -8.165 6.201 1.00 92.44 83 THR A O 1
ATOM 678 N N . GLN A 1 84 ? -4.581 -7.437 7.655 1.00 93.50 84 GLN A N 1
ATOM 679 C CA . GLN A 1 84 ? -5.508 -6.975 6.628 1.00 93.50 84 GLN A CA 1
ATOM 680 C C . GLN A 1 84 ? -4.859 -5.852 5.809 1.00 93.50 84 GLN A C 1
ATOM 682 O O . GLN A 1 84 ? -4.551 -4.785 6.345 1.00 93.50 84 GLN A O 1
ATOM 687 N N . ALA A 1 85 ? -4.640 -6.115 4.519 1.00 94.75 85 ALA A N 1
ATOM 688 C CA . ALA A 1 85 ? -3.840 -5.270 3.645 1.00 94.75 85 ALA A CA 1
ATOM 689 C C . ALA A 1 85 ? -4.599 -4.827 2.388 1.00 94.75 85 ALA A C 1
ATOM 691 O O . ALA A 1 85 ? -5.406 -5.577 1.827 1.00 94.75 85 ALA A O 1
ATOM 692 N N . TYR A 1 86 ? -4.297 -3.611 1.936 1.00 96.00 86 TYR A N 1
ATOM 693 C CA . TYR A 1 86 ? -4.954 -2.960 0.811 1.00 96.00 86 TYR A CA 1
ATOM 694 C C . TYR A 1 86 ? -3.973 -2.271 -0.141 1.00 96.00 86 TYR A C 1
ATOM 696 O O . TYR A 1 86 ? -2.919 -1.790 0.274 1.00 96.00 86 TYR A O 1
ATOM 704 N N . GLY A 1 87 ? -4.346 -2.180 -1.418 1.00 94.56 87 GLY A N 1
ATOM 705 C CA . GLY A 1 87 ? -3.591 -1.494 -2.466 1.00 94.56 87 GLY A CA 1
ATOM 706 C C . GLY A 1 87 ? -4.274 -0.212 -2.941 1.00 94.56 87 GLY A C 1
ATOM 707 O O . GLY A 1 87 ? -5.381 -0.266 -3.477 1.00 94.56 87 GLY A O 1
ATOM 708 N N . VAL A 1 88 ? -3.582 0.920 -2.802 1.00 94.50 88 VAL A N 1
ATOM 709 C CA . VAL A 1 88 ? -3.893 2.206 -3.440 1.00 94.50 88 VAL A CA 1
ATOM 710 C C . VAL A 1 88 ? -3.271 2.212 -4.832 1.00 94.50 88 VAL A C 1
ATOM 712 O O . VAL A 1 88 ? -2.046 2.178 -4.979 1.00 94.50 88 VAL A O 1
ATOM 715 N N . VAL A 1 89 ? -4.122 2.240 -5.853 1.00 91.69 89 VAL A N 1
ATOM 716 C CA . VAL A 1 89 ? -3.712 2.106 -7.254 1.00 91.69 89 VAL A CA 1
ATOM 717 C C . VAL A 1 89 ? -3.095 3.409 -7.736 1.00 91.69 89 VAL A C 1
ATOM 719 O O . VAL A 1 89 ? -3.756 4.441 -7.735 1.00 91.69 89 VAL A O 1
ATOM 722 N N . CYS A 1 90 ? -1.839 3.366 -8.157 1.00 90.19 90 CYS A N 1
ATOM 723 C CA . CYS A 1 90 ? -1.085 4.500 -8.670 1.00 90.19 90 CYS A CA 1
ATOM 724 C C . CYS A 1 90 ? -0.916 4.356 -10.183 1.00 90.19 90 CYS A C 1
ATOM 726 O O . CYS A 1 90 ? -0.472 3.317 -10.671 1.00 90.19 90 CYS A O 1
ATOM 728 N N . PHE A 1 91 ? -1.236 5.412 -10.924 1.00 87.75 91 PHE A N 1
ATOM 729 C CA . PHE A 1 91 ? -1.061 5.465 -12.371 1.00 87.75 91 PHE A CA 1
ATOM 730 C C . PHE A 1 91 ? 0.202 6.284 -12.678 1.00 87.75 91 PHE A C 1
ATOM 732 O O . PHE A 1 91 ? 0.315 7.418 -12.185 1.00 87.75 91 PHE A O 1
ATOM 739 N N . PRO A 1 92 ? 1.168 5.732 -13.433 1.00 85.00 92 PRO A N 1
ATOM 740 C CA . PRO A 1 92 ? 2.404 6.432 -13.748 1.00 85.00 92 PRO A CA 1
ATOM 741 C C . PRO A 1 92 ? 2.149 7.639 -14.656 1.00 85.00 92 PRO A C 1
ATOM 743 O O . PRO A 1 92 ? 1.181 7.690 -15.417 1.00 85.00 92 PRO A O 1
ATOM 746 N N . ASP A 1 93 ? 3.040 8.620 -14.577 1.00 82.38 93 ASP A N 1
ATOM 747 C CA . ASP A 1 93 ? 3.192 9.609 -15.635 1.00 82.38 93 ASP A CA 1
ATOM 748 C C . ASP A 1 93 ? 4.053 9.020 -16.757 1.00 82.38 93 ASP A C 1
ATOM 750 O O . ASP A 1 93 ? 5.252 8.807 -16.584 1.00 82.38 93 ASP A O 1
ATOM 754 N N . GLU A 1 94 ? 3.436 8.741 -17.904 1.00 71.38 94 GLU A N 1
ATOM 755 C CA . GLU A 1 94 ? 4.103 8.204 -19.099 1.00 71.38 94 GLU A CA 1
ATOM 756 C C . GLU A 1 94 ? 5.143 9.171 -19.690 1.00 71.38 94 GLU A C 1
ATOM 758 O O . GLU A 1 94 ? 6.016 8.747 -20.443 1.00 71.38 94 GLU A O 1
ATOM 763 N N . THR A 1 95 ? 5.089 10.460 -19.328 1.00 71.50 95 THR A N 1
ATOM 764 C CA . THR A 1 95 ? 6.093 11.456 -19.734 1.00 71.50 95 THR A CA 1
ATOM 765 C C . THR A 1 95 ? 7.342 11.448 -18.846 1.00 71.50 95 THR A C 1
ATOM 767 O O . THR A 1 95 ? 8.343 12.086 -19.181 1.00 71.50 95 THR A O 1
ATOM 770 N N . ALA A 1 96 ? 7.323 10.722 -17.721 1.00 62.53 96 ALA A N 1
ATOM 771 C CA . ALA A 1 96 ? 8.451 10.660 -16.803 1.00 62.53 96 ALA A CA 1
ATOM 772 C C . ALA A 1 96 ? 9.624 9.848 -17.382 1.00 62.53 96 ALA A C 1
ATOM 774 O O . ALA A 1 96 ? 9.463 8.770 -17.958 1.00 62.53 96 ALA A O 1
ATOM 775 N N . SER A 1 97 ? 10.842 10.352 -17.188 1.00 53.44 97 SER A N 1
ATOM 776 C CA . SER A 1 97 ? 12.061 9.728 -17.701 1.00 53.44 97 SER A CA 1
ATOM 777 C C . SER A 1 97 ? 12.330 8.350 -17.075 1.00 53.44 97 SER A C 1
ATOM 779 O O . SER A 1 97 ? 12.068 8.100 -15.892 1.00 53.44 97 SER A O 1
ATOM 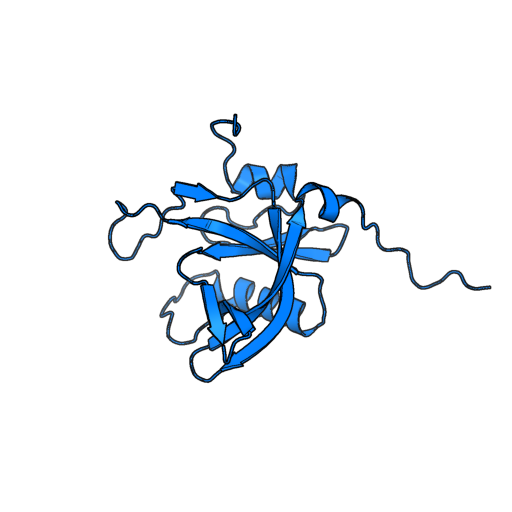781 N N . ARG A 1 98 ? 12.888 7.432 -17.883 1.00 50.56 98 ARG A N 1
ATOM 782 C CA . ARG A 1 98 ? 13.219 6.057 -17.467 1.00 50.56 98 ARG A CA 1
ATOM 783 C C . ARG A 1 98 ? 14.044 6.061 -16.173 1.00 50.56 98 ARG A C 1
ATOM 785 O O . ARG A 1 98 ? 15.175 6.533 -16.157 1.00 50.56 98 ARG A O 1
ATOM 792 N N . GLY A 1 99 ? 13.472 5.492 -15.110 1.00 55.12 99 GLY A N 1
ATOM 793 C CA . GLY A 1 99 ? 14.084 5.383 -13.779 1.00 55.12 99 GLY A CA 1
ATOM 794 C C . GLY A 1 99 ? 13.419 6.237 -12.692 1.00 55.12 99 GLY A C 1
ATOM 795 O O . GLY A 1 99 ? 13.594 5.939 -11.515 1.00 55.12 99 GLY A O 1
ATOM 796 N N . HIS A 1 100 ? 12.612 7.241 -13.052 1.00 61.25 100 HIS A N 1
ATOM 797 C CA . HIS A 1 100 ? 11.944 8.139 -12.103 1.00 61.25 100 HIS A CA 1
ATOM 798 C C . HIS A 1 100 ? 10.415 8.102 -12.282 1.00 61.25 100 HIS A C 1
ATOM 800 O O . HIS A 1 100 ? 9.815 9.060 -12.758 1.00 61.25 100 HIS A O 1
ATOM 806 N N . ARG A 1 101 ? 9.765 6.991 -11.892 1.00 69.12 101 ARG A N 1
ATOM 807 C CA . ARG A 1 101 ? 8.292 6.871 -11.928 1.00 69.12 101 ARG A CA 1
ATOM 808 C C . ARG A 1 101 ? 7.636 7.929 -11.028 1.00 69.12 101 ARG A C 1
ATOM 810 O O . ARG A 1 101 ? 7.722 7.842 -9.802 1.00 69.12 101 ARG A O 1
ATOM 817 N N . THR A 1 102 ? 6.938 8.885 -11.636 1.00 77.44 102 THR A N 1
ATOM 818 C CA . THR A 1 102 ? 6.086 9.869 -10.947 1.00 77.44 102 THR A CA 1
ATOM 819 C C . THR A 1 102 ? 4.634 9.393 -10.966 1.00 77.44 102 THR A C 1
ATOM 821 O O . THR A 1 102 ? 4.186 8.806 -11.947 1.00 77.44 102 THR A O 1
ATOM 824 N N . ILE A 1 103 ? 3.888 9.627 -9.883 1.00 82.81 103 ILE A N 1
ATOM 825 C CA . ILE A 1 103 ? 2.452 9.316 -9.819 1.00 82.81 103 ILE A CA 1
ATOM 826 C C . ILE A 1 103 ? 1.688 10.464 -10.484 1.00 82.81 103 ILE A C 1
ATOM 828 O O . ILE A 1 103 ? 1.660 11.566 -9.939 1.00 82.81 103 ILE A O 1
ATOM 832 N N . ARG A 1 104 ? 1.048 10.206 -11.630 1.00 85.31 104 ARG A N 1
ATOM 833 C CA . ARG A 1 104 ? 0.203 11.191 -12.329 1.00 85.31 104 ARG A CA 1
ATOM 834 C C . ARG A 1 104 ? -1.156 11.355 -11.651 1.00 85.31 104 ARG A C 1
ATOM 836 O O . ARG A 1 104 ? -1.676 12.459 -11.537 1.00 85.31 104 ARG A O 1
ATOM 843 N N . ARG A 1 105 ? -1.739 10.234 -11.224 1.00 88.56 105 ARG A N 1
ATOM 844 C CA . ARG A 1 105 ? -2.993 10.146 -10.461 1.00 88.56 105 ARG A CA 1
ATOM 845 C C . ARG A 1 105 ? -3.022 8.837 -9.675 1.00 88.56 105 ARG A C 1
ATOM 847 O O . ARG A 1 105 ? -2.258 7.919 -9.970 1.00 88.56 105 ARG A O 1
ATOM 854 N N . PHE A 1 106 ? -3.924 8.729 -8.713 1.00 91.56 106 PHE A N 1
ATOM 855 C CA . PHE A 1 106 ? -4.172 7.495 -7.974 1.00 91.56 106 PHE A CA 1
ATOM 856 C C . PHE A 1 106 ? -5.677 7.288 -7.774 1.00 91.56 106 PHE A C 1
ATOM 858 O O . PHE A 1 106 ? -6.459 8.225 -7.928 1.00 91.56 106 PHE A O 1
ATOM 865 N N . GLU A 1 107 ? -6.078 6.052 -7.496 1.00 91.56 107 GLU A N 1
ATOM 866 C CA . GLU A 1 107 ? -7.466 5.698 -7.201 1.00 91.56 107 GLU A CA 1
ATOM 867 C C . GLU A 1 107 ? -7.826 6.093 -5.762 1.00 91.56 107 GLU A C 1
ATOM 869 O O . GLU A 1 107 ? -7.090 5.780 -4.824 1.00 91.56 107 GLU A O 1
ATOM 874 N N . THR A 1 108 ? -8.951 6.792 -5.597 1.00 91.69 108 THR A N 1
ATOM 875 C CA . THR A 1 108 ? -9.410 7.357 -4.316 1.00 91.69 108 THR A CA 1
ATOM 876 C C . THR A 1 108 ? -10.708 6.733 -3.821 1.00 91.69 108 THR A C 1
ATOM 878 O O . THR A 1 108 ? -10.962 6.737 -2.615 1.00 91.69 108 THR A O 1
ATOM 881 N N . GLN A 1 109 ? -11.538 6.189 -4.715 1.00 92.00 109 GLN A N 1
ATOM 882 C CA . GLN A 1 109 ? -12.865 5.665 -4.388 1.00 92.00 109 GLN A CA 1
ATOM 883 C C . GLN A 1 109 ? -12.820 4.195 -3.973 1.00 92.00 109 GLN A C 1
ATOM 885 O O . GLN A 1 109 ? -13.653 3.756 -3.175 1.00 92.00 109 GLN A O 1
ATOM 890 N N . THR A 1 110 ? -11.853 3.438 -4.497 1.00 94.12 110 THR A N 1
ATOM 891 C CA . THR A 1 110 ? -11.692 2.010 -4.208 1.00 94.12 110 THR A CA 1
ATOM 892 C C . THR A 1 110 ? -10.253 1.625 -3.884 1.00 94.12 1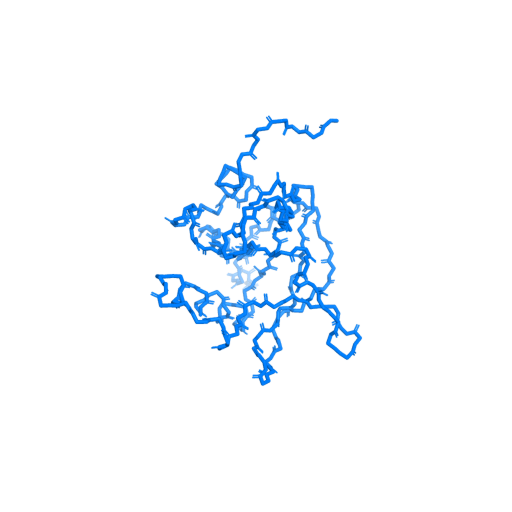10 THR A C 1
ATOM 894 O O . THR A 1 110 ? -9.292 2.275 -4.283 1.00 94.12 110 THR A O 1
ATOM 897 N N . LEU A 1 111 ? -10.108 0.522 -3.159 1.00 95.31 111 LEU A N 1
ATOM 898 C CA . LEU A 1 111 ? -8.835 -0.089 -2.808 1.00 95.31 111 LEU A CA 1
ATOM 899 C C . LEU A 1 111 ? -8.845 -1.552 -3.246 1.00 95.31 111 LEU A C 1
ATOM 901 O O . LEU A 1 111 ? -9.859 -2.238 -3.096 1.00 95.31 111 LEU A O 1
ATOM 905 N N . LEU A 1 112 ? -7.714 -2.061 -3.733 1.00 94.94 112 LEU A N 1
ATOM 906 C CA . LEU A 1 112 ? -7.533 -3.506 -3.894 1.00 94.94 112 LEU A CA 1
ATOM 907 C C . LEU A 1 112 ? -7.490 -4.141 -2.501 1.00 94.94 112 LEU A C 1
ATOM 909 O O . LEU A 1 112 ? -6.748 -3.661 -1.651 1.00 94.94 112 LEU A O 1
ATOM 913 N N . ARG A 1 113 ? -8.244 -5.213 -2.251 1.00 95.69 113 ARG A N 1
ATOM 914 C CA . ARG A 1 113 ? -8.122 -6.008 -1.019 1.00 95.69 113 ARG A CA 1
ATOM 915 C C . ARG A 1 113 ? -7.162 -7.161 -1.266 1.00 95.69 113 ARG A C 1
ATOM 917 O O . ARG A 1 113 ? -7.395 -7.943 -2.186 1.00 95.69 113 ARG A O 1
ATOM 924 N N . PHE A 1 114 ? -6.142 -7.315 -0.428 1.00 95.19 114 PHE A N 1
ATOM 925 C CA . PHE A 1 114 ? -5.246 -8.466 -0.506 1.00 95.19 114 PHE A CA 1
ATOM 926 C C . PHE A 1 114 ? -5.704 -9.606 0.412 1.00 95.19 114 PHE A C 1
ATOM 928 O O . PHE A 1 114 ? -6.219 -9.360 1.503 1.00 95.19 114 PHE A O 1
ATOM 935 N N . SER A 1 115 ? -5.528 -10.856 -0.028 1.00 92.94 115 SER A N 1
ATOM 936 C CA . SER A 1 115 ? -5.770 -12.063 0.792 1.00 92.94 115 SER A CA 1
ATOM 937 C C . SER A 1 115 ? -4.496 -12.726 1.320 1.00 92.94 115 SER A C 1
ATOM 939 O O . SER A 1 115 ? -4.585 -13.731 2.015 1.00 92.94 115 SER A O 1
ATOM 941 N N . GLY A 1 116 ? -3.320 -12.201 0.973 1.00 91.75 116 GLY A N 1
ATOM 942 C CA . GLY A 1 116 ? -2.022 -12.764 1.335 1.00 91.75 116 GLY A CA 1
ATOM 943 C C . GLY A 1 116 ? -0.990 -12.534 0.235 1.00 91.75 116 GLY A C 1
ATOM 944 O O . GLY A 1 116 ? -1.192 -11.697 -0.651 1.00 91.75 116 GLY A O 1
ATOM 945 N N . VAL A 1 117 ? 0.102 -13.297 0.280 1.00 93.06 117 VAL A N 1
ATOM 946 C CA . VAL A 1 117 ? 1.194 -13.239 -0.701 1.00 93.06 117 VAL A CA 1
ATOM 947 C C . VAL A 1 117 ? 1.520 -14.612 -1.293 1.00 93.06 117 VAL A C 1
ATOM 949 O O . VAL A 1 117 ? 1.236 -15.643 -0.687 1.00 93.06 117 VAL A O 1
ATOM 952 N N . ILE A 1 118 ? 2.128 -14.611 -2.479 1.00 90.81 118 ILE A N 1
ATOM 953 C CA . ILE A 1 118 ? 2.714 -15.773 -3.150 1.00 90.81 118 ILE A CA 1
ATOM 954 C C . ILE A 1 118 ? 4.185 -15.463 -3.428 1.00 90.81 118 ILE A C 1
ATOM 956 O O . ILE A 1 118 ? 4.498 -14.483 -4.107 1.00 90.81 118 ILE A O 1
ATOM 960 N N . ASP A 1 119 ? 5.075 -16.327 -2.954 1.00 88.94 119 ASP A N 1
ATOM 961 C CA . ASP A 1 119 ? 6.499 -16.288 -3.275 1.00 88.94 119 ASP A CA 1
ATOM 962 C C . ASP A 1 119 ? 6.781 -16.997 -4.621 1.00 88.94 119 ASP A C 1
ATOM 964 O O . ASP A 1 119 ? 6.243 -18.071 -4.926 1.00 88.94 119 ASP A O 1
ATOM 968 N N . ARG A 1 120 ? 7.621 -16.381 -5.458 1.00 85.44 120 ARG A N 1
ATOM 969 C CA . ARG A 1 120 ? 8.101 -16.879 -6.759 1.00 85.44 120 ARG A CA 1
ATOM 970 C C . ARG A 1 120 ? 9.596 -16.586 -6.902 1.00 85.44 120 ARG A C 1
ATOM 972 O O . ARG A 1 120 ? 10.128 -15.728 -6.211 1.00 85.44 120 ARG A O 1
ATOM 979 N N . GLN A 1 121 ? 10.257 -17.249 -7.853 1.00 79.69 121 GLN A N 1
ATOM 980 C CA . GLN A 1 121 ? 11.673 -16.995 -8.175 1.00 79.69 121 GLN A CA 1
ATOM 981 C C . GLN A 1 121 ? 11.947 -15.538 -8.585 1.00 79.69 121 GLN A C 1
ATOM 983 O O . GLN A 1 121 ? 13.034 -15.027 -8.350 1.00 79.69 121 GLN A O 1
ATOM 988 N N . GLU A 1 122 ? 10.960 -14.869 -9.183 1.00 80.56 122 GLU A N 1
ATOM 989 C CA . GLU A 1 122 ? 11.060 -13.473 -9.616 1.00 80.56 122 GLU A CA 1
ATOM 990 C C . GLU A 1 122 ? 10.793 -12.472 -8.483 1.00 80.56 122 GLU A C 1
ATOM 992 O O . GLU A 1 122 ? 11.162 -11.307 -8.611 1.00 80.56 122 GLU A O 1
ATOM 997 N N . GLY A 1 123 ? 10.161 -12.890 -7.379 1.00 86.50 123 GLY A N 1
ATOM 998 C CA . GLY A 1 123 ? 9.758 -12.000 -6.293 1.00 86.50 123 GLY A CA 1
ATOM 999 C C . GLY A 1 12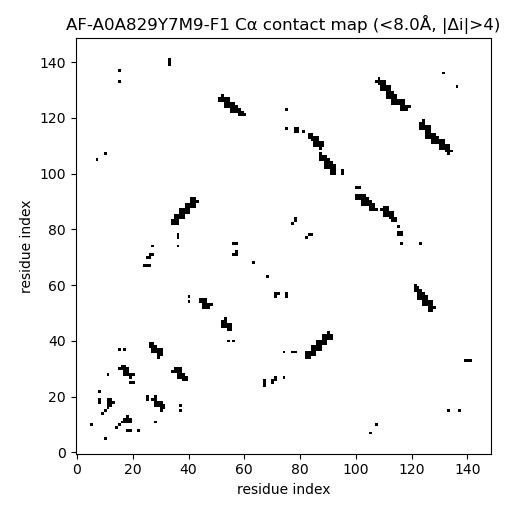3 ? 8.514 -12.449 -5.522 1.00 86.50 123 GLY A C 1
ATOM 1000 O O . GLY A 1 123 ? 8.005 -13.558 -5.683 1.00 86.50 123 GLY A O 1
ATOM 1001 N N . VAL A 1 124 ? 8.010 -11.551 -4.678 1.00 88.88 124 VAL A N 1
ATOM 1002 C CA . VAL A 1 124 ? 6.804 -11.732 -3.863 1.00 88.88 124 VAL A CA 1
ATOM 1003 C C . VAL A 1 124 ? 5.649 -10.959 -4.492 1.00 88.88 124 VAL A C 1
ATOM 1005 O O . VAL A 1 124 ? 5.790 -9.781 -4.831 1.00 88.88 124 VAL A O 1
ATOM 1008 N N . TYR A 1 125 ? 4.493 -11.609 -4.598 1.00 90.88 125 TYR A N 1
ATOM 1009 C CA . TYR A 1 125 ? 3.280 -11.078 -5.216 1.00 90.88 125 TYR A CA 1
ATOM 1010 C C . TYR A 1 125 ? 2.141 -11.033 -4.196 1.00 90.88 125 TYR A C 1
ATOM 1012 O O . TYR A 1 125 ? 1.856 -12.048 -3.569 1.00 90.88 125 TYR A O 1
ATOM 1020 N N . ALA A 1 126 ? 1.460 -9.897 -4.038 1.00 92.62 126 ALA A N 1
ATOM 1021 C CA . ALA A 1 126 ? 0.240 -9.821 -3.234 1.00 92.62 126 ALA A CA 1
ATOM 1022 C C . ALA A 1 126 ? -0.969 -10.276 -4.059 1.00 92.62 126 ALA A C 1
ATOM 1024 O O . ALA A 1 126 ? -1.157 -9.832 -5.194 1.00 92.62 126 ALA A O 1
ATOM 1025 N N . VAL A 1 127 ? -1.790 -11.157 -3.484 1.00 94.44 127 VAL A N 1
ATOM 1026 C CA . VAL A 1 127 ? -2.962 -11.747 -4.148 1.00 94.44 127 VAL A CA 1
ATOM 1027 C C . VAL A 1 127 ? -4.151 -10.805 -4.035 1.00 94.44 127 VAL A C 1
ATOM 1029 O O . VAL A 1 127 ? -4.572 -10.478 -2.926 1.00 94.44 127 VAL A O 1
ATOM 1032 N N . ILE A 1 128 ? -4.712 -10.390 -5.171 1.00 95.00 128 ILE A N 1
ATOM 1033 C CA . ILE A 1 128 ? -5.867 -9.491 -5.234 1.00 95.00 128 ILE A CA 1
ATOM 1034 C C . ILE A 1 128 ? -7.142 -10.317 -5.038 1.00 95.00 128 ILE A C 1
ATOM 1036 O O . ILE A 1 128 ? -7.545 -11.086 -5.903 1.00 95.00 128 ILE A O 1
ATOM 1040 N N . ALA A 1 129 ? -7.808 -10.126 -3.903 1.00 93.69 129 ALA A N 1
ATOM 1041 C CA . ALA A 1 129 ? -9.057 -10.802 -3.553 1.00 93.69 129 ALA A CA 1
ATOM 1042 C C . ALA A 1 129 ? -10.319 -10.051 -4.020 1.00 93.69 129 ALA A C 1
ATOM 1044 O O . ALA A 1 129 ? -11.431 -10.485 -3.727 1.00 93.69 129 ALA A O 1
ATOM 1045 N N . GLY A 1 130 ? -10.152 -8.895 -4.669 1.00 93.69 130 GLY A N 1
ATOM 1046 C CA . GLY A 1 130 ? -11.224 -8.012 -5.135 1.00 93.69 130 GLY A CA 1
ATOM 1047 C C . GLY A 1 130 ? -10.950 -6.544 -4.806 1.00 93.69 130 GLY A C 1
ATOM 1048 O O . GLY A 1 130 ? -9.844 -6.179 -4.402 1.00 93.69 130 GLY A O 1
ATOM 1049 N N . THR A 1 131 ? -11.971 -5.704 -4.957 1.00 94.81 131 THR A N 1
ATOM 1050 C CA . THR A 1 131 ? -11.960 -4.278 -4.597 1.00 94.81 131 THR A CA 1
ATOM 1051 C C . THR A 1 131 ? -12.914 -3.995 -3.438 1.00 94.81 131 THR A C 1
ATOM 1053 O O . THR A 1 131 ? -13.929 -4.670 -3.271 1.00 94.81 131 THR A O 1
ATOM 1056 N N . VAL A 1 132 ? -12.601 -2.984 -2.628 1.00 94.62 132 VAL A N 1
ATOM 1057 C CA . VAL A 1 132 ? -13.498 -2.440 -1.594 1.00 94.62 132 VAL A CA 1
ATOM 1058 C C . VAL A 1 132 ? -13.610 -0.921 -1.739 1.00 94.62 132 VAL A C 1
ATOM 1060 O O . VAL A 1 132 ? -12.632 -0.296 -2.150 1.00 94.62 132 VAL A O 1
ATOM 1063 N N . PRO A 1 133 ? -14.746 -0.292 -1.389 1.00 94.75 133 PRO A N 1
ATOM 1064 C CA . PRO A 1 133 ? -14.825 1.164 -1.290 1.00 94.75 133 PRO A CA 1
ATOM 1065 C C . PRO A 1 133 ? -13.868 1.685 -0.214 1.00 94.75 133 PRO A C 1
ATOM 1067 O O . PRO A 1 133 ? -13.808 1.112 0.875 1.00 94.75 133 PRO A O 1
ATOM 1070 N N . THR A 1 134 ? -13.174 2.795 -0.469 1.00 91.81 134 THR A N 1
ATOM 1071 C CA . THR A 1 134 ? -12.229 3.399 0.491 1.00 91.81 134 THR A CA 1
ATOM 1072 C C . THR A 1 134 ? -12.888 3.668 1.845 1.00 91.81 134 THR A C 1
ATOM 1074 O O . THR A 1 134 ? -12.323 3.348 2.883 1.00 91.81 134 THR A O 1
ATOM 1077 N N . GLN A 1 135 ? -14.134 4.152 1.856 1.00 88.75 135 GLN A N 1
ATOM 1078 C CA . GLN A 1 135 ? -14.870 4.426 3.096 1.00 88.75 135 GLN A CA 1
ATOM 1079 C C . GLN A 1 135 ? -15.108 3.170 3.960 1.00 88.75 135 GLN A C 1
ATOM 1081 O O . GLN A 1 135 ? -15.198 3.270 5.182 1.00 88.75 135 GLN A O 1
ATOM 1086 N N . ALA A 1 136 ? -15.157 1.973 3.363 1.00 87.75 136 ALA A N 1
ATOM 1087 C CA . ALA A 1 136 ? -15.459 0.733 4.080 1.00 87.75 136 ALA A CA 1
ATOM 1088 C C . ALA A 1 136 ? -14.324 0.261 5.012 1.00 87.75 136 ALA A C 1
ATOM 1090 O O . ALA A 1 136 ? -14.575 -0.549 5.908 1.00 87.75 136 ALA A O 1
ATOM 1091 N N . VAL A 1 137 ? -13.088 0.750 4.836 1.00 85.50 137 VAL A N 1
ATOM 1092 C CA . VAL A 1 137 ? -11.937 0.309 5.651 1.00 85.50 137 VAL A CA 1
ATOM 1093 C C . VAL A 1 137 ? -11.889 0.983 7.029 1.00 85.50 137 VAL A C 1
ATOM 1095 O O . VAL A 1 137 ? 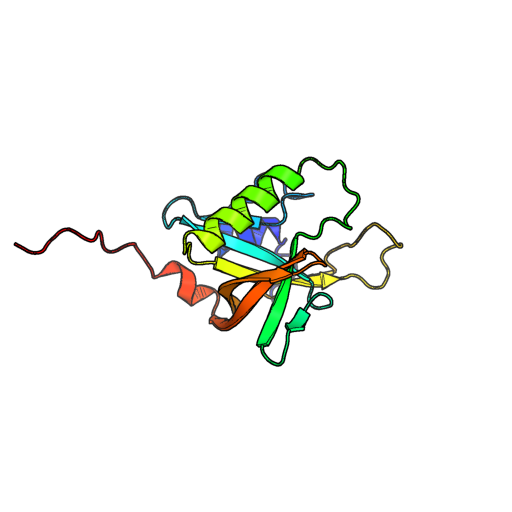-11.383 0.387 7.981 1.00 85.50 137 VAL A O 1
ATOM 1098 N N . HIS A 1 138 ? -12.505 2.165 7.168 1.00 71.69 138 HIS A N 1
ATOM 1099 C CA . HIS A 1 138 ? -12.595 2.914 8.429 1.00 71.69 138 HIS A CA 1
ATOM 1100 C C . HIS A 1 138 ? -13.420 2.216 9.513 1.00 71.69 138 HIS A C 1
ATOM 1102 O O . HIS A 1 138 ? -13.116 2.329 10.697 1.00 71.69 138 HIS A O 1
ATOM 1108 N N . HIS A 1 139 ? -14.486 1.513 9.129 1.00 56.88 139 HIS A N 1
ATOM 1109 C CA . HIS A 1 139 ? -15.520 1.068 10.070 1.00 56.88 139 HIS A CA 1
ATOM 1110 C C . HIS A 1 139 ? -15.180 -0.223 10.830 1.00 56.88 139 HIS A C 1
ATOM 1112 O O . HIS A 1 139 ? -15.992 -0.708 11.615 1.00 56.88 139 HIS A O 1
ATOM 1118 N N . ARG A 1 140 ? -13.985 -0.791 10.630 1.00 54.53 140 ARG A N 1
ATOM 1119 C CA . ARG A 1 140 ? -13.540 -2.007 11.323 1.00 54.53 140 ARG A CA 1
ATOM 1120 C C . ARG A 1 140 ? -12.633 -1.679 12.502 1.00 54.53 140 ARG A C 1
ATOM 1122 O O . ARG A 1 140 ? -11.434 -1.951 12.486 1.00 54.53 140 ARG A O 1
ATOM 1129 N N . VAL A 1 141 ? -13.261 -1.148 13.551 1.00 45.19 141 VAL A N 1
ATOM 1130 C CA . VAL A 1 141 ? -12.742 -1.252 14.920 1.00 45.19 141 VAL A CA 1
ATOM 1131 C C . VAL A 1 141 ? -12.489 -2.735 15.207 1.00 45.19 141 VAL A C 1
ATOM 1133 O O . VAL A 1 141 ? -13.356 -3.572 14.947 1.00 45.19 141 VAL A O 1
ATOM 1136 N N . ARG A 1 142 ? -11.307 -3.076 15.737 1.00 43.81 142 ARG A N 1
ATOM 1137 C CA . ARG A 1 142 ? -11.072 -4.408 16.311 1.00 43.81 142 ARG A CA 1
ATOM 1138 C C . ARG A 1 142 ? -12.099 -4.620 17.422 1.00 43.81 142 ARG A C 1
ATOM 1140 O O . ARG A 1 142 ? -11.975 -3.998 18.471 1.00 43.81 142 ARG A O 1
ATOM 1147 N N . ILE A 1 143 ? -13.059 -5.523 17.227 1.00 44.59 143 ILE A N 1
ATOM 1148 C CA . ILE A 1 143 ? -13.731 -6.139 18.373 1.00 44.59 143 ILE A CA 1
ATOM 1149 C C . ILE A 1 143 ? -12.629 -6.922 19.101 1.00 44.59 143 ILE A C 1
ATOM 1151 O O . ILE A 1 143 ? -12.037 -7.811 18.479 1.00 44.59 143 ILE A O 1
ATOM 1155 N N . PRO A 1 144 ? -12.278 -6.589 20.355 1.00 37.44 144 PRO A N 1
ATOM 1156 C CA . PRO A 1 144 ? -11.305 -7.378 21.090 1.00 37.44 144 PRO A CA 1
ATOM 1157 C C . PRO A 1 144 ? -11.880 -8.783 21.284 1.00 37.44 144 PRO A C 1
ATOM 1159 O O . PRO A 1 144 ? -12.970 -8.953 21.832 1.00 37.44 144 PRO A O 1
ATOM 1162 N N . ALA A 1 145 ? -11.152 -9.795 20.817 1.00 46.78 145 ALA A N 1
ATOM 1163 C CA . ALA A 1 145 ? -11.493 -11.190 21.058 1.00 46.78 145 ALA A CA 1
ATOM 1164 C C . ALA A 1 145 ? -11.294 -11.490 22.553 1.00 46.78 145 ALA A C 1
ATOM 1166 O O . ALA A 1 145 ? -10.188 -11.820 22.973 1.00 46.78 145 ALA A O 1
ATOM 1167 N N . GLY A 1 146 ? -12.336 -11.285 23.367 1.00 48.03 146 GLY A N 1
ATOM 1168 C CA . GLY A 1 146 ? -12.181 -11.384 24.820 1.00 48.03 146 GLY A CA 1
ATOM 1169 C C . GLY A 1 146 ? -13.315 -10.866 25.706 1.00 48.03 146 GLY A C 1
ATOM 1170 O O . GLY A 1 146 ? -13.027 -10.478 26.832 1.00 48.03 146 GLY A O 1
ATOM 1171 N N . ILE A 1 147 ? -14.580 -10.867 25.263 1.00 46.97 147 ILE A N 1
ATOM 1172 C CA . ILE A 1 147 ? -15.728 -10.904 26.195 1.00 46.97 147 ILE A CA 1
ATOM 1173 C C . ILE A 1 147 ? -16.717 -11.974 25.721 1.00 46.97 147 ILE A C 1
ATOM 1175 O O . ILE A 1 147 ? -17.746 -11.690 25.116 1.00 46.97 147 ILE A O 1
ATOM 1179 N N . LEU A 1 148 ? -16.372 -13.223 26.020 1.00 41.50 148 LEU A N 1
ATOM 1180 C CA . LEU A 1 148 ? -17.338 -14.272 26.320 1.00 41.50 148 LEU A CA 1
ATOM 1181 C C . LEU A 1 148 ? -17.129 -14.596 27.803 1.00 41.50 148 LEU A C 1
ATOM 1183 O O . LEU A 1 148 ? -16.028 -14.984 28.196 1.00 41.50 148 LEU A O 1
ATOM 1187 N N . ARG A 1 149 ? -18.156 -14.319 28.608 1.00 43.28 149 ARG A N 1
ATOM 1188 C CA . ARG A 1 149 ? -18.317 -14.827 29.975 1.00 43.28 149 ARG A CA 1
ATOM 1189 C C . ARG A 1 149 ? -19.260 -16.020 29.922 1.00 43.28 149 ARG A C 1
ATOM 1191 O O . ARG A 1 149 ? -20.159 -15.969 29.053 1.00 43.28 149 ARG A O 1
#

Solvent-accessible surface area (backbone atoms only — not comparable to full-atom values): 8799 Å² total; per-residue (Å²): 131,85,76,88,81,76,45,71,58,51,41,28,38,71,73,59,53,14,56,48,89,38,80,92,62,40,58,37,29,52,17,79,89,69,57,37,36,42,32,64,36,53,62,89,49,55,45,63,63,93,80,44,47,28,33,72,71,45,42,85,80,65,88,60,99,48,90,44,55,65,55,48,51,52,54,53,51,40,30,70,72,66,38,57,32,33,31,37,39,29,37,69,35,86,85,44,59,94,92,52,87,40,76,66,48,65,53,74,65,43,26,38,32,44,77,33,67,46,85,52,97,73,27,34,27,37,33,50,72,47,73,42,53,45,78,66,67,73,76,60,69,77,76,73,93,80,83,84,132

Radius of gyration: 15.76 Å; Cα contacts (8 Å, |Δi|>4): 250; chains: 1; bounding box: 39×38×50 Å

Nearest PDB structures (foldseek):
  7km8-assembly1_A  TM=3.154E-01  e=1.292E+00  Mycobacterium ulcerans Agy99
  2w3w-assembly1_A  TM=3.158E-01  e=2.676E+00  Mycobacterium avium
  7km7-assembly1_A  TM=3.414E-01  e=3.850E+00  Mycobacterium ulcerans Agy99
  7k62-assembly2_B  TM=3.151E-01  e=5.214E+00  Mycobacterium kansasii
  8jsv-assembly5_J  TM=2.929E-01  e=3.624E+00  Leptospira interrogans serovar Pomona

Mean predicted aligned error: 8.47 Å

Foldseek 3Di:
DPDPDCDPQNCCCPLVVFHAPDSQAQQWGANPQQRATEGEFEPVQWDADPNFIWGFQWFPPPPDPDPNPVSSVVSLVCLQVVHWYKYWYFYFDPPDDPPRTDGPDIDRQKIFTFRGWDQDNGHIITTGPDIDTSVVVVPDRPPPPDPDD

Secondary structure (DSSP, 8-state):
-PPTT--HHHIIIIISS---S-TTT--EEE-TTT--EEEEEEGGGEEEETTEEEEEEE-TT-----TTHHHHHHHHHHHHTT--EEEEEEEE-TTSPTT---EEEE--SEEEEEEEEEEETTEEEEEEEEEEEGGGGTT-----S----

pLDDT: mean 79.72, std 16.08, range [33.94, 96.0]

Sequence (149 aa):
MPDPQQSISTFFNQTLRAPLHNNRWSWGAVHPETGQLFLRVWDDERHSVRGVPCVIVHTDTWKSASTGRPERARHVELMRNGTQAYGVVCFPDETASRGHRTIRRFETQTLLRFSGVIDRQEGVYAVIAGTVPTQAVHHRVRIPAGILR

Organism: NCBI:txid2695856